Protein AF-R5AQZ7-F1 (afdb_monomer_lite)

Sequence (157 aa):
MGGGGITAASAIEAMQEMSNKRSRMISRQLHEAFRDAVRMEIEVEREFNYFSRTVNVLEDGESVERTFESAMLEREAPGGVYVPIEFYIRVRAQQETKYSASSQNELALKMLAAGIIDPAQAAELMVFEGKEQVLKELRERQSAQTEQAKHQGGTNE

Secondary structure (DSSP, 8-state):
-------HHHHHHHHHHHHHHHHHHHHHHHHHHHHHHHHHHHHHHHHH--S-EEEEEEETTEEEEEEE-GGGGEEEETTTEEEEPPP----------HHHHHHHHHHHHHHHHTTSS-HHHHHHH---TTHHHHHHHHHHHHHHHHHHHHHHTT---

Foldseek 3Di:
DDDPPCDVVVVVVVVVVVVVVVVVVVVVVVQVVVQVVVVVVLVCCLVPVQDWDWDWDQDPNDTDIDIDHSLVQWDQDPPRDIDGDDDDDDDDPPDPDVVVLVVQLVVLVVCVVVVVDDPLVSLVSHDDPCSVVVNVVVVVVVVVVVVVVVVVVPPDD

Structure (mmCIF, N/CA/C/O backbone):
data_AF-R5AQZ7-F1
#
_entry.id   AF-R5AQZ7-F1
#
loop_
_atom_site.group_PDB
_atom_site.id
_atom_site.type_symbol
_atom_site.label_atom_id
_atom_site.label_alt_id
_atom_site.label_comp_id
_atom_site.label_asym_id
_atom_site.label_entity_id
_atom_site.label_seq_id
_atom_site.pdbx_PDB_ins_code
_atom_site.Cartn_x
_atom_site.Cartn_y
_atom_site.Cartn_z
_atom_site.occupancy
_atom_site.B_iso_or_equiv
_atom_site.auth_seq_id
_atom_site.auth_comp_id
_atom_site.auth_asym_id
_atom_site.auth_atom_id
_atom_site.pdbx_PDB_model_num
ATOM 1 N N . MET A 1 1 ? -53.385 21.751 8.955 1.00 41.00 1 MET A N 1
ATOM 2 C CA . MET A 1 1 ? -52.469 22.350 7.962 1.00 41.00 1 MET A CA 1
ATOM 3 C C . MET A 1 1 ? -51.103 22.489 8.620 1.00 41.00 1 MET A C 1
ATOM 5 O O . MET A 1 1 ? -50.934 23.360 9.458 1.00 41.00 1 MET A O 1
ATOM 9 N N . GLY A 1 2 ? -50.200 21.535 8.371 1.00 45.34 2 GLY A N 1
ATOM 10 C CA . GLY A 1 2 ? -48.889 21.443 9.022 1.00 45.34 2 GLY A CA 1
ATOM 11 C C . GLY A 1 2 ? -47.802 22.056 8.146 1.00 45.34 2 GLY A C 1
ATOM 12 O O . GLY A 1 2 ? -47.561 21.564 7.050 1.00 45.34 2 GLY A O 1
ATOM 13 N N . GLY A 1 3 ? -47.176 23.132 8.622 1.00 51.00 3 GLY A N 1
ATOM 14 C CA . GLY A 1 3 ? -46.172 23.895 7.874 1.00 51.00 3 GLY A CA 1
ATOM 15 C C . GLY A 1 3 ? -44.986 24.371 8.718 1.00 51.00 3 GLY A C 1
ATOM 16 O O . GLY A 1 3 ? -44.481 25.452 8.462 1.00 51.00 3 GLY A O 1
ATOM 17 N N . GLY A 1 4 ? -44.554 23.623 9.742 1.00 49.09 4 GLY A N 1
ATOM 18 C CA . GLY A 1 4 ? -43.625 24.156 10.759 1.00 49.09 4 GLY A CA 1
ATOM 19 C C . GLY A 1 4 ? -42.428 23.288 11.163 1.00 49.09 4 GLY A C 1
ATOM 20 O O . GLY A 1 4 ? -41.893 23.508 12.241 1.00 49.09 4 GLY A O 1
ATOM 21 N N . GLY A 1 5 ? -42.019 22.290 10.370 1.00 52.16 5 GLY A N 1
ATOM 22 C CA . GLY A 1 5 ? -41.085 21.245 10.829 1.00 52.16 5 GLY A CA 1
ATOM 23 C C . GLY A 1 5 ? -39.762 21.095 10.075 1.00 52.16 5 GLY A C 1
ATOM 24 O O . GLY A 1 5 ? -39.128 20.060 10.221 1.00 52.16 5 GLY A O 1
ATOM 25 N N . ILE A 1 6 ? -39.343 22.066 9.260 1.00 59.50 6 ILE A N 1
ATOM 26 C CA . ILE A 1 6 ? -38.026 22.038 8.596 1.00 59.50 6 ILE A CA 1
ATOM 27 C C . ILE A 1 6 ? -37.097 22.922 9.432 1.00 59.50 6 ILE A C 1
ATOM 29 O O . ILE A 1 6 ? -36.948 24.117 9.187 1.00 59.50 6 ILE A O 1
ATOM 33 N N . THR A 1 7 ? -36.581 22.376 10.530 1.00 68.75 7 THR A N 1
ATOM 34 C CA . THR A 1 7 ? -35.754 23.114 11.494 1.00 68.75 7 THR A CA 1
ATOM 35 C C . THR A 1 7 ? -34.348 23.335 10.935 1.00 68.75 7 THR A C 1
ATOM 37 O O . THR A 1 7 ? -33.819 22.481 10.226 1.00 68.75 7 THR A O 1
ATOM 40 N N . ALA A 1 8 ? -33.705 24.457 11.281 1.00 71.75 8 ALA A N 1
ATOM 41 C CA . ALA A 1 8 ? -32.329 24.777 10.870 1.00 71.75 8 ALA A CA 1
ATOM 42 C C . ALA A 1 8 ? -31.330 23.633 11.144 1.00 71.75 8 ALA A C 1
ATOM 44 O O . ALA A 1 8 ? -30.384 23.446 10.386 1.00 71.75 8 ALA A O 1
ATOM 45 N N . ALA A 1 9 ? -31.586 22.823 12.177 1.00 70.69 9 ALA A N 1
ATOM 46 C CA . ALA A 1 9 ? -30.839 21.603 12.476 1.00 70.69 9 ALA A CA 1
ATOM 47 C C . ALA A 1 9 ? -30.880 20.577 11.325 1.00 70.69 9 ALA A C 1
ATOM 49 O O . ALA A 1 9 ? -29.827 20.103 10.916 1.00 70.69 9 ALA A O 1
ATOM 50 N N . SER A 1 10 ? -32.056 20.301 10.744 1.00 77.44 10 SER A N 1
ATOM 51 C CA . SER A 1 10 ? -32.203 19.380 9.601 1.00 77.44 10 SER A CA 1
ATOM 52 C C . SER A 1 10 ? -31.495 19.886 8.337 1.00 77.44 10 SER A C 1
ATOM 54 O O . SER A 1 10 ? -30.918 19.104 7.584 1.00 77.44 10 SER A O 1
ATOM 56 N N . ALA A 1 11 ? -31.464 21.208 8.130 1.00 78.50 11 ALA A N 1
ATOM 57 C CA . ALA A 1 11 ? -30.719 21.819 7.032 1.00 78.50 11 ALA A CA 1
ATOM 58 C C . ALA A 1 11 ? -29.197 21.697 7.238 1.00 78.50 11 ALA A C 1
ATOM 60 O O . ALA A 1 11 ? -28.473 21.371 6.299 1.00 78.50 11 ALA A O 1
ATOM 61 N N . ILE A 1 12 ? -28.711 21.906 8.468 1.00 75.88 12 ILE A N 1
ATOM 62 C CA . ILE A 1 12 ? -27.296 21.727 8.827 1.00 75.88 12 ILE A CA 1
ATOM 63 C C . ILE A 1 12 ? -26.883 20.257 8.683 1.00 75.88 12 ILE A C 1
ATOM 65 O O . ILE A 1 12 ? -25.836 19.977 8.103 1.00 75.88 12 ILE A O 1
ATOM 69 N N . GLU A 1 13 ? -27.705 19.321 9.155 1.00 78.94 13 GLU A N 1
ATOM 70 C CA . GLU A 1 13 ? -27.458 17.880 9.053 1.00 78.94 13 GLU A CA 1
ATOM 71 C C . GLU A 1 13 ? -27.373 17.425 7.589 1.00 78.94 13 GLU A C 1
ATOM 73 O O . GLU A 1 13 ? -26.395 16.786 7.200 1.00 78.94 13 GLU A O 1
ATOM 78 N N . ALA A 1 14 ? -28.307 17.861 6.738 1.00 79.81 14 ALA A N 1
ATOM 79 C CA . ALA A 1 14 ? -28.264 17.577 5.304 1.00 79.81 14 ALA A CA 1
ATOM 80 C C . ALA A 1 14 ? -26.999 18.146 4.628 1.00 79.81 14 ALA A C 1
ATOM 82 O O . ALA A 1 14 ? -26.383 17.491 3.783 1.00 79.81 14 ALA A O 1
ATOM 83 N N . MET A 1 15 ? -26.563 19.354 5.011 1.00 79.31 15 MET A N 1
ATOM 84 C CA . MET A 1 15 ? -25.314 19.944 4.510 1.00 79.31 15 MET A CA 1
ATOM 85 C C . MET A 1 15 ? -24.076 19.167 4.974 1.00 79.31 15 MET A C 1
ATOM 87 O O . MET A 1 15 ? -23.150 18.962 4.184 1.00 79.31 15 MET A O 1
ATOM 91 N N . GLN A 1 16 ? -24.054 18.700 6.224 1.00 85.38 16 GLN A N 1
ATOM 92 C CA . GLN A 1 16 ? -22.969 17.869 6.749 1.00 85.38 16 GLN A CA 1
ATOM 93 C C . GLN A 1 16 ? -22.921 16.506 6.059 1.00 85.38 16 GLN A C 1
ATOM 95 O O . GLN A 1 16 ? -21.844 16.047 5.677 1.00 85.38 16 GLN A O 1
ATOM 100 N N . GLU A 1 17 ? -24.070 15.881 5.816 1.00 82.06 17 GLU A N 1
ATOM 101 C CA . GLU A 1 17 ? -24.149 14.616 5.093 1.00 82.06 17 GLU A CA 1
ATOM 102 C C . GLU A 1 17 ? -23.641 14.755 3.649 1.00 82.06 17 GLU A C 1
ATOM 104 O O . GLU A 1 17 ? -22.831 13.941 3.185 1.00 82.06 17 GLU A O 1
ATOM 109 N N . MET A 1 18 ? -24.032 15.830 2.955 1.00 78.00 18 MET A N 1
ATOM 110 C CA . MET A 1 18 ? -23.515 16.152 1.622 1.00 78.00 18 MET A CA 1
ATOM 111 C C . MET A 1 18 ? -22.002 16.410 1.631 1.00 78.00 18 MET A C 1
ATOM 113 O O . MET A 1 18 ? -21.288 15.903 0.758 1.00 78.00 18 MET A O 1
ATOM 117 N N . SER A 1 19 ? -21.490 17.136 2.629 1.00 75.31 19 SER A N 1
ATOM 118 C CA . SER A 1 19 ? -20.051 17.375 2.810 1.00 75.31 19 SER A CA 1
ATOM 119 C C . SER A 1 19 ? -19.283 16.063 3.019 1.00 75.31 19 SER A C 1
ATOM 121 O O . SER A 1 19 ? -18.311 15.772 2.314 1.00 75.31 19 SER A O 1
ATOM 123 N N . ASN A 1 20 ? -19.789 15.194 3.896 1.00 82.44 20 ASN A N 1
ATOM 124 C CA . ASN A 1 20 ? -19.213 13.879 4.172 1.00 82.44 20 ASN A CA 1
ATOM 125 C C . ASN A 1 20 ? -19.253 12.962 2.943 1.00 82.44 20 ASN A C 1
ATOM 127 O O . ASN A 1 20 ? -18.334 12.173 2.711 1.00 82.44 20 ASN A O 1
ATOM 131 N N . LYS A 1 21 ? -20.303 13.042 2.118 1.00 84.12 21 LYS A N 1
ATOM 132 C CA . LYS A 1 21 ? -20.373 12.316 0.842 1.00 84.12 21 LYS A CA 1
ATOM 133 C C . LYS A 1 21 ? -19.289 12.790 -0.125 1.00 84.12 21 LYS A C 1
ATOM 135 O O . LYS A 1 21 ? -18.581 11.950 -0.677 1.00 84.12 21 LYS A O 1
ATOM 140 N N . ARG A 1 22 ? -19.119 14.106 -0.293 1.00 82.25 22 ARG A N 1
ATOM 141 C CA . ARG A 1 22 ? -18.084 14.683 -1.165 1.00 82.25 22 ARG A CA 1
ATOM 142 C C . ARG A 1 22 ? -16.681 14.287 -0.714 1.00 82.25 22 ARG A C 1
ATOM 144 O O . ARG A 1 22 ? -15.904 13.823 -1.542 1.00 82.25 22 ARG A O 1
ATOM 151 N N . SER A 1 23 ? -16.393 14.399 0.582 1.00 82.62 23 SER A N 1
ATOM 152 C CA . SER A 1 23 ? -15.112 13.980 1.162 1.00 82.62 23 SER A CA 1
ATOM 153 C C . SER A 1 23 ? -14.814 12.506 0.856 1.00 82.62 23 SER A C 1
ATOM 155 O O . SER A 1 23 ? -13.785 12.189 0.264 1.00 82.62 23 SER A O 1
ATOM 157 N N . ARG A 1 24 ? -15.779 11.606 1.105 1.00 82.00 24 ARG A N 1
ATOM 158 C CA . ARG A 1 24 ? -15.638 10.171 0.796 1.00 82.00 24 ARG A CA 1
ATOM 159 C C . ARG A 1 24 ? -15.420 9.883 -0.691 1.00 82.00 24 ARG A C 1
ATOM 161 O O . ARG A 1 24 ? -14.699 8.941 -1.009 1.00 82.00 24 ARG A O 1
ATOM 168 N N . MET A 1 25 ? -16.051 10.636 -1.595 1.00 85.62 25 MET A N 1
ATOM 169 C CA . MET A 1 25 ? -15.823 10.477 -3.038 1.00 85.62 25 MET A CA 1
ATOM 170 C C . MET A 1 25 ? -14.415 10.920 -3.436 1.00 85.62 25 MET A C 1
ATOM 172 O O . MET A 1 25 ? -13.745 10.186 -4.154 1.00 85.62 25 MET A O 1
ATOM 176 N N . ILE A 1 26 ? -13.945 12.058 -2.919 1.00 86.38 26 ILE A N 1
ATOM 177 C CA . ILE A 1 26 ? -12.585 12.550 -3.178 1.00 86.38 26 ILE A CA 1
ATOM 178 C C . ILE A 1 26 ? -11.549 11.549 -2.658 1.00 86.38 26 ILE A C 1
ATOM 180 O O . ILE A 1 26 ? -10.626 11.207 -3.388 1.00 86.38 26 ILE A O 1
ATOM 184 N N . SER A 1 27 ? -11.720 11.005 -1.448 1.00 85.00 27 SER A N 1
ATOM 185 C CA . SER A 1 27 ? -10.806 9.982 -0.920 1.00 85.00 27 SER A CA 1
ATOM 186 C C . SER A 1 27 ? -10.748 8.734 -1.803 1.00 85.00 27 SER A C 1
ATOM 188 O O . SER A 1 27 ? -9.666 8.207 -2.038 1.00 85.00 27 SER A O 1
ATOM 190 N N . ARG A 1 28 ? -11.890 8.266 -2.328 1.00 86.44 28 ARG A N 1
ATOM 191 C CA . ARG A 1 28 ? -11.906 7.135 -3.272 1.00 86.44 28 ARG A CA 1
ATOM 192 C C . ARG A 1 28 ? -11.172 7.467 -4.562 1.00 86.44 28 ARG A C 1
ATOM 194 O O . ARG A 1 28 ? -10.343 6.675 -4.987 1.00 86.44 28 ARG A O 1
ATOM 201 N N . GLN A 1 29 ? -11.433 8.640 -5.130 1.00 90.69 29 GLN A N 1
ATOM 202 C CA . GLN A 1 29 ? -10.770 9.087 -6.351 1.00 90.69 29 GLN A CA 1
ATOM 203 C C . GLN A 1 29 ? -9.251 9.192 -6.162 1.00 90.69 29 GLN A C 1
ATOM 205 O O . GLN A 1 29 ? -8.497 8.770 -7.029 1.00 90.69 29 GLN A O 1
ATOM 210 N N . LEU A 1 30 ? -8.796 9.698 -5.012 1.00 89.94 30 LEU A N 1
ATOM 211 C CA . LEU A 1 30 ? -7.375 9.742 -4.670 1.00 89.94 30 LEU A CA 1
ATOM 212 C C . LEU A 1 30 ? -6.776 8.337 -4.543 1.00 89.94 30 LEU A C 1
ATOM 214 O O . LEU A 1 30 ? -5.698 8.094 -5.072 1.00 89.94 30 LEU A O 1
ATOM 218 N N . HIS A 1 31 ? -7.469 7.402 -3.886 1.00 89.88 31 HIS A N 1
ATOM 219 C CA . HIS A 1 31 ? -7.003 6.016 -3.783 1.00 89.88 31 HIS A CA 1
ATOM 220 C C . HIS A 1 31 ? -6.930 5.317 -5.147 1.00 89.88 31 HIS A C 1
ATOM 222 O O . HIS A 1 31 ? -5.994 4.558 -5.387 1.00 89.88 31 HIS A O 1
ATOM 228 N N . GLU A 1 32 ? -7.898 5.558 -6.032 1.00 90.38 32 GLU A N 1
ATOM 229 C CA . GLU A 1 32 ? -7.906 5.017 -7.395 1.00 90.38 32 GLU A CA 1
ATOM 230 C C . GLU A 1 32 ? -6.770 5.608 -8.231 1.00 90.38 32 GLU A C 1
ATOM 232 O O . GLU A 1 32 ? -5.980 4.854 -8.787 1.00 90.38 32 GLU A O 1
ATOM 237 N N . ALA A 1 33 ? -6.613 6.933 -8.231 1.00 93.94 33 ALA A N 1
ATOM 238 C CA . ALA A 1 33 ? -5.525 7.594 -8.944 1.00 93.94 33 ALA A CA 1
ATOM 239 C C . ALA A 1 33 ? -4.146 7.155 -8.427 1.00 93.94 33 ALA A C 1
ATOM 241 O O . ALA A 1 33 ? -3.237 6.921 -9.217 1.00 93.94 33 ALA A O 1
ATOM 242 N N . PHE A 1 34 ? -3.989 6.994 -7.109 1.00 92.56 34 PHE A N 1
ATOM 243 C CA . PHE A 1 34 ? -2.744 6.500 -6.523 1.00 92.56 34 PHE A CA 1
ATOM 244 C C . PHE A 1 34 ? -2.463 5.047 -6.917 1.00 92.56 34 PHE A C 1
ATOM 246 O O . PHE A 1 34 ? -1.334 4.713 -7.261 1.00 92.56 34 PHE A O 1
ATOM 253 N N . ARG A 1 35 ? -3.487 4.184 -6.929 1.00 92.19 35 ARG A N 1
ATOM 254 C CA . ARG A 1 35 ? -3.358 2.803 -7.416 1.00 92.19 35 ARG A CA 1
ATOM 255 C C . ARG A 1 35 ? -2.863 2.775 -8.861 1.00 92.19 35 ARG A C 1
ATOM 257 O O . ARG A 1 35 ? -1.971 1.996 -9.182 1.00 92.19 35 ARG A O 1
ATOM 264 N N . ASP A 1 36 ? -3.444 3.614 -9.710 1.00 93.25 36 ASP A N 1
ATOM 265 C CA . ASP A 1 36 ? -3.104 3.661 -11.127 1.00 93.25 36 ASP A CA 1
ATOM 266 C C . ASP A 1 36 ? -1.690 4.240 -11.332 1.00 93.25 36 ASP A C 1
ATOM 268 O O . ASP A 1 36 ? -0.928 3.717 -12.142 1.00 93.25 36 ASP A O 1
ATOM 272 N N . ALA A 1 37 ? -1.286 5.233 -10.530 1.00 94.69 37 ALA A N 1
ATOM 273 C CA . ALA A 1 37 ? 0.080 5.760 -10.512 1.00 94.69 37 ALA A CA 1
ATOM 274 C C . ALA A 1 37 ? 1.119 4.704 -10.110 1.00 94.69 37 ALA A C 1
ATOM 276 O O . ALA A 1 37 ? 2.125 4.551 -10.794 1.00 94.69 37 ALA A O 1
ATOM 277 N N . VAL A 1 38 ? 0.858 3.929 -9.052 1.00 93.50 38 VAL A N 1
ATOM 278 C CA . VAL A 1 38 ? 1.751 2.835 -8.631 1.00 93.50 38 VAL A CA 1
ATOM 279 C C . VAL A 1 38 ? 1.856 1.766 -9.718 1.00 93.50 38 VAL A C 1
ATOM 281 O O . VAL A 1 38 ? 2.940 1.245 -9.958 1.00 93.50 38 VAL A O 1
ATOM 284 N N . ARG A 1 39 ? 0.755 1.452 -10.413 1.00 92.75 39 ARG A N 1
ATOM 285 C CA . ARG A 1 39 ? 0.800 0.523 -11.548 1.00 92.75 39 ARG A CA 1
ATOM 286 C C . ARG A 1 39 ? 1.693 1.053 -12.668 1.00 92.75 39 ARG A C 1
ATOM 288 O O . ARG A 1 39 ? 2.507 0.295 -13.174 1.00 92.75 39 ARG A O 1
ATOM 295 N N . MET A 1 40 ? 1.552 2.327 -13.033 1.00 93.38 40 MET A N 1
ATOM 296 C CA . MET A 1 40 ? 2.403 2.940 -14.058 1.00 93.38 40 MET A CA 1
ATOM 297 C C . MET A 1 40 ? 3.880 2.909 -13.661 1.00 93.38 40 MET A C 1
ATOM 299 O O . MET A 1 40 ? 4.709 2.548 -14.485 1.00 93.38 40 MET A O 1
ATOM 303 N N . GLU A 1 41 ? 4.200 3.217 -12.405 1.00 92.62 41 GLU A N 1
ATOM 304 C CA . GLU A 1 41 ? 5.579 3.178 -11.907 1.00 92.62 41 GLU A CA 1
ATOM 305 C C . GLU A 1 41 ? 6.198 1.780 -12.025 1.00 92.62 41 GLU A C 1
ATOM 307 O O . GLU A 1 41 ? 7.333 1.641 -12.468 1.00 92.62 41 GLU A O 1
ATOM 312 N N . ILE A 1 42 ? 5.439 0.729 -11.692 1.00 90.19 42 ILE A N 1
ATOM 313 C CA . ILE A 1 42 ? 5.910 -0.657 -11.824 1.00 90.19 42 ILE A CA 1
ATOM 314 C C . ILE A 1 42 ? 6.224 -1.000 -13.286 1.00 90.19 42 ILE A C 1
ATOM 316 O O . ILE A 1 42 ? 7.230 -1.656 -13.546 1.00 90.19 42 ILE A O 1
ATOM 320 N N . GLU A 1 43 ? 5.397 -0.559 -14.238 1.00 89.88 43 GLU A N 1
ATOM 321 C CA . GLU A 1 43 ? 5.670 -0.787 -15.663 1.00 89.88 43 GLU A CA 1
ATOM 322 C C . GLU A 1 43 ? 6.899 -0.007 -16.150 1.00 89.88 43 GLU A C 1
ATOM 324 O O . GLU A 1 43 ? 7.698 -0.542 -16.916 1.00 89.88 43 GLU A O 1
ATOM 329 N N . VAL A 1 44 ? 7.102 1.220 -15.661 1.00 91.12 44 VAL A N 1
ATOM 330 C CA . VAL A 1 44 ? 8.296 2.021 -15.975 1.00 91.12 44 VAL A CA 1
ATOM 331 C C . VAL A 1 44 ? 9.559 1.358 -15.429 1.00 91.12 44 VAL A C 1
ATOM 333 O O . VAL A 1 44 ? 10.539 1.220 -16.157 1.00 91.12 44 VAL A O 1
ATOM 336 N N . GLU A 1 45 ? 9.549 0.915 -14.173 1.00 88.94 45 GLU A N 1
ATOM 337 C CA . GLU A 1 45 ? 10.689 0.204 -13.586 1.00 88.94 45 GLU A CA 1
ATOM 338 C C . GLU A 1 45 ? 10.986 -1.079 -14.375 1.00 88.94 45 GLU A C 1
ATOM 340 O O . GLU A 1 45 ? 12.141 -1.332 -14.701 1.00 88.94 45 GLU A O 1
ATOM 345 N N . ARG A 1 46 ? 9.956 -1.827 -14.789 1.00 88.62 46 ARG A N 1
ATOM 346 C CA . ARG A 1 46 ? 10.108 -3.026 -15.628 1.00 88.62 46 ARG A CA 1
ATOM 347 C C . ARG A 1 46 ? 10.784 -2.733 -16.972 1.00 88.62 46 ARG A C 1
ATOM 349 O O . ARG A 1 46 ? 11.608 -3.526 -17.416 1.00 88.62 46 ARG A O 1
ATOM 356 N N . GLU A 1 47 ? 10.431 -1.626 -17.625 1.00 88.44 47 GLU A N 1
ATOM 357 C CA . GLU A 1 47 ? 10.949 -1.280 -18.954 1.00 88.44 47 GLU A CA 1
ATOM 358 C C . GLU A 1 47 ? 12.323 -0.603 -18.910 1.00 88.44 47 GLU A C 1
ATOM 360 O O . GLU A 1 47 ? 13.121 -0.798 -19.823 1.00 88.44 47 GLU A O 1
ATOM 365 N N . PHE A 1 48 ? 12.621 0.198 -17.886 1.00 88.00 48 PHE A N 1
ATOM 366 C CA . PHE A 1 48 ? 13.791 1.084 -17.902 1.00 88.00 48 PHE A CA 1
ATOM 367 C C . PHE A 1 48 ? 14.882 0.731 -16.893 1.00 88.00 48 PHE A C 1
ATOM 369 O O . PHE A 1 48 ? 15.996 1.256 -16.996 1.00 88.00 48 PHE A O 1
ATOM 376 N N . ASN A 1 49 ? 14.624 -0.159 -15.935 1.00 83.81 49 ASN A N 1
ATOM 377 C CA . ASN A 1 49 ? 15.597 -0.472 -14.896 1.00 83.81 49 ASN A CA 1
ATOM 378 C C . ASN A 1 49 ? 16.495 -1.664 -15.272 1.00 83.81 49 ASN A C 1
ATOM 380 O O . ASN A 1 49 ? 16.391 -2.773 -14.746 1.00 83.81 49 ASN A O 1
ATOM 384 N N . TYR A 1 50 ? 17.397 -1.430 -16.221 1.00 80.94 50 TYR A N 1
ATOM 385 C CA . TYR A 1 50 ? 18.303 -2.457 -16.749 1.00 80.94 50 TYR A CA 1
ATOM 386 C C . TYR A 1 50 ? 19.474 -2.809 -15.826 1.00 80.94 50 TYR A C 1
ATOM 388 O O . TYR A 1 50 ? 20.106 -3.848 -16.008 1.00 80.94 50 TYR A O 1
ATOM 396 N N . PHE A 1 51 ? 19.805 -1.937 -14.874 1.00 87.25 51 PHE A N 1
ATOM 397 C CA . PHE A 1 51 ? 20.977 -2.093 -14.019 1.00 87.25 51 PHE A CA 1
ATOM 398 C C . PHE A 1 51 ? 20.565 -2.494 -12.611 1.00 87.25 51 PHE A C 1
ATOM 400 O O . PHE A 1 51 ? 19.664 -1.898 -12.026 1.00 87.25 51 PHE A O 1
ATOM 407 N N . SER A 1 52 ? 21.278 -3.459 -12.037 1.00 89.06 52 SER A N 1
ATOM 408 C CA . SER A 1 52 ? 21.060 -3.869 -10.657 1.00 89.06 52 SER A CA 1
ATOM 409 C C . SER A 1 52 ? 21.260 -2.675 -9.718 1.00 89.06 52 SER A C 1
ATOM 411 O O . SER A 1 52 ? 22.302 -2.013 -9.745 1.00 89.06 52 SER A O 1
ATOM 413 N N . ARG A 1 53 ? 20.265 -2.397 -8.873 1.00 89.19 53 ARG A N 1
ATOM 414 C CA . ARG A 1 53 ? 20.302 -1.297 -7.895 1.00 89.19 53 ARG A CA 1
ATOM 415 C C . ARG A 1 53 ? 20.090 -1.819 -6.485 1.00 89.19 53 ARG A C 1
ATOM 417 O O . ARG A 1 53 ? 19.370 -2.792 -6.284 1.00 89.19 53 ARG A O 1
ATOM 424 N N . THR A 1 54 ? 20.665 -1.144 -5.500 1.00 91.62 54 THR A N 1
ATOM 425 C CA . THR A 1 54 ? 20.372 -1.429 -4.093 1.00 91.62 54 THR A CA 1
ATOM 426 C C . THR A 1 54 ? 19.076 -0.732 -3.689 1.00 91.62 54 THR A C 1
ATOM 428 O O . THR A 1 54 ? 18.899 0.466 -3.923 1.00 91.62 54 THR A O 1
ATOM 431 N N . VAL A 1 55 ? 18.163 -1.487 -3.089 1.00 91.00 55 VAL A N 1
ATOM 432 C CA . VAL A 1 55 ? 16.899 -1.020 -2.518 1.00 91.00 55 VAL A CA 1
ATOM 433 C C . VAL A 1 55 ? 16.827 -1.420 -1.050 1.00 91.00 55 VAL A C 1
ATOM 435 O O . VAL A 1 55 ? 17.397 -2.428 -0.644 1.00 91.00 55 VAL A O 1
ATOM 438 N N . ASN A 1 56 ? 16.118 -0.630 -0.250 1.00 92.38 56 ASN A N 1
ATOM 439 C CA . ASN A 1 56 ? 15.816 -0.975 1.134 1.00 92.38 56 ASN A CA 1
ATOM 440 C C . ASN A 1 56 ? 14.432 -1.618 1.189 1.00 92.38 56 ASN A C 1
ATOM 442 O O 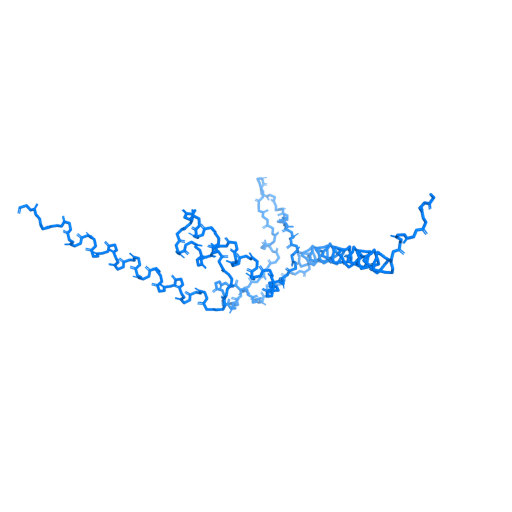. ASN A 1 56 ? 13.458 -1.024 0.724 1.00 92.38 56 ASN A O 1
ATOM 446 N N . VAL A 1 57 ? 14.355 -2.823 1.744 1.00 90.69 57 VAL A N 1
ATOM 447 C CA . VAL A 1 57 ? 13.112 -3.578 1.912 1.00 90.69 57 VAL A CA 1
ATOM 448 C C . VAL A 1 57 ? 12.849 -3.750 3.399 1.00 90.69 57 VAL A C 1
ATOM 450 O O . VAL A 1 57 ? 13.777 -3.937 4.180 1.00 90.69 57 VAL A O 1
ATOM 453 N N . LEU A 1 58 ? 11.580 -3.666 3.792 1.00 89.12 58 LEU A N 1
ATOM 454 C CA . LEU A 1 58 ? 11.168 -3.975 5.153 1.00 89.12 58 LEU A CA 1
ATOM 455 C C . LEU A 1 58 ? 10.946 -5.486 5.270 1.00 89.12 58 LEU A C 1
ATOM 457 O O . LEU A 1 58 ? 9.998 -6.015 4.690 1.00 89.12 58 LEU A O 1
ATOM 461 N N . GLU A 1 59 ? 11.799 -6.162 6.027 1.00 87.00 59 GLU A N 1
ATOM 462 C CA . GLU A 1 59 ? 11.670 -7.581 6.365 1.00 87.00 59 GLU A CA 1
ATOM 463 C C . GLU A 1 59 ? 11.555 -7.684 7.891 1.00 87.00 59 GLU A C 1
ATOM 465 O O . GLU A 1 59 ? 12.389 -7.147 8.612 1.00 87.00 59 GLU A O 1
ATOM 470 N N . ASP A 1 60 ? 10.472 -8.285 8.394 1.00 86.38 60 ASP A N 1
ATOM 471 C CA . ASP A 1 60 ? 10.206 -8.458 9.835 1.00 86.38 60 ASP A CA 1
ATOM 472 C C . ASP A 1 60 ? 10.327 -7.179 10.697 1.00 86.38 60 ASP A C 1
ATOM 474 O O . ASP A 1 60 ? 10.616 -7.229 11.891 1.00 86.38 60 ASP A O 1
ATOM 478 N N . GLY A 1 61 ? 10.051 -6.013 10.102 1.00 83.06 61 GLY A N 1
ATOM 479 C CA . GLY A 1 61 ? 10.111 -4.713 10.782 1.00 83.06 61 GLY A CA 1
ATOM 480 C C . GLY A 1 61 ? 11.487 -4.041 10.755 1.00 83.06 61 GLY A C 1
ATOM 481 O O . GLY A 1 61 ? 11.610 -2.909 11.222 1.00 83.06 61 GLY A O 1
ATOM 482 N N . GLU A 1 62 ? 12.492 -4.676 10.155 1.00 84.81 62 GLU A N 1
ATOM 483 C CA . GLU A 1 62 ? 13.825 -4.111 9.959 1.00 84.81 62 GLU A CA 1
ATOM 484 C C . GLU A 1 62 ? 14.045 -3.714 8.492 1.00 84.81 62 GLU A C 1
ATOM 486 O O . GLU A 1 62 ? 13.591 -4.380 7.561 1.00 84.81 62 GLU A O 1
ATOM 491 N N . SER A 1 63 ? 14.726 -2.584 8.275 1.00 90.94 63 SER A N 1
ATOM 492 C CA . SER A 1 63 ? 15.112 -2.139 6.933 1.00 90.94 63 SER A CA 1
ATOM 493 C C . SER A 1 63 ? 16.382 -2.865 6.517 1.00 90.94 63 SER A C 1
ATOM 495 O O . SER A 1 63 ? 17.434 -2.658 7.122 1.00 90.94 63 SER A O 1
ATOM 497 N N . VAL A 1 64 ? 16.293 -3.676 5.468 1.00 94.69 64 VAL A N 1
ATOM 498 C CA . VAL A 1 64 ? 17.411 -4.468 4.960 1.00 94.69 64 VAL A CA 1
ATOM 499 C C . VAL A 1 64 ? 17.712 -4.087 3.515 1.00 94.69 64 VAL A C 1
ATOM 501 O O . VAL A 1 64 ? 16.812 -3.960 2.684 1.00 94.69 64 VAL A O 1
ATOM 504 N N . GLU A 1 65 ? 18.994 -3.930 3.197 1.00 94.88 65 GLU A N 1
ATOM 505 C CA . GLU A 1 65 ? 19.437 -3.704 1.825 1.00 94.88 65 GLU A CA 1
ATOM 506 C C . GLU A 1 65 ? 19.326 -4.988 0.987 1.00 94.88 65 GLU A C 1
ATOM 508 O O . GLU A 1 65 ? 19.724 -6.090 1.393 1.00 94.88 65 GLU A O 1
ATOM 513 N N . ARG A 1 66 ? 18.770 -4.840 -0.213 1.00 92.56 66 ARG A N 1
ATOM 514 C CA . ARG A 1 66 ? 18.595 -5.890 -1.217 1.00 92.56 66 ARG A CA 1
ATOM 515 C C . ARG A 1 66 ? 18.987 -5.355 -2.583 1.00 92.56 66 ARG A C 1
ATOM 517 O O . ARG A 1 66 ? 18.848 -4.168 -2.859 1.00 92.56 66 ARG A O 1
ATOM 524 N N . THR A 1 67 ? 19.450 -6.235 -3.457 1.00 91.81 67 THR A N 1
ATOM 525 C CA . THR A 1 67 ? 19.638 -5.901 -4.869 1.00 91.81 67 THR A CA 1
ATOM 526 C C . THR A 1 67 ? 18.330 -6.132 -5.614 1.00 91.81 67 THR A C 1
ATOM 528 O O . THR A 1 67 ? 17.676 -7.151 -5.411 1.00 91.81 67 THR A O 1
ATOM 531 N N . PHE A 1 68 ? 17.955 -5.185 -6.465 1.00 90.56 68 PHE A N 1
ATOM 532 C CA . PHE A 1 68 ? 16.781 -5.245 -7.322 1.00 90.56 68 PHE A CA 1
ATOM 533 C C . PHE A 1 68 ? 17.197 -5.232 -8.792 1.00 90.56 68 PHE A C 1
ATOM 535 O O . PHE A 1 68 ? 18.043 -4.427 -9.187 1.00 90.56 68 PHE A O 1
ATOM 542 N N . GLU A 1 69 ? 16.564 -6.093 -9.587 1.00 89.38 69 GLU A N 1
ATOM 543 C CA . GLU A 1 69 ? 16.736 -6.200 -11.037 1.00 89.38 69 GLU A CA 1
ATOM 544 C C . GLU A 1 69 ? 15.370 -6.352 -11.709 1.00 89.38 69 GLU A C 1
ATOM 546 O O . GLU A 1 69 ? 14.503 -7.056 -11.190 1.00 89.38 69 GLU A O 1
ATOM 551 N N . SER A 1 70 ? 15.181 -5.764 -12.893 1.00 86.81 70 SER A N 1
ATOM 552 C CA . SER A 1 70 ? 13.892 -5.841 -13.607 1.00 86.81 70 SER A CA 1
ATOM 553 C C . SER A 1 70 ? 13.455 -7.260 -13.955 1.00 86.81 70 SER A C 1
ATOM 555 O O . SER A 1 70 ? 12.259 -7.537 -13.969 1.00 86.81 70 SER A O 1
ATOM 557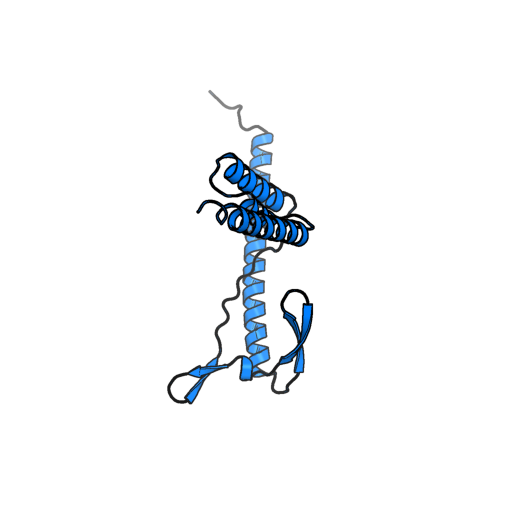 N N . ALA A 1 71 ? 14.400 -8.186 -14.146 1.00 86.94 71 ALA A N 1
ATOM 558 C CA . ALA A 1 71 ? 14.101 -9.602 -14.364 1.00 86.94 71 ALA A CA 1
ATOM 559 C C . ALA A 1 71 ? 13.317 -10.235 -13.194 1.00 86.94 71 ALA A C 1
ATOM 561 O O . ALA A 1 71 ? 12.588 -11.203 -13.392 1.00 86.94 71 ALA A O 1
ATOM 562 N N . MET A 1 72 ? 13.403 -9.667 -11.982 1.00 89.12 72 MET A N 1
ATOM 563 C CA . MET A 1 72 ? 12.621 -10.105 -10.817 1.00 89.12 72 MET A CA 1
ATOM 564 C C . MET A 1 72 ? 11.125 -9.779 -10.942 1.00 89.12 72 MET A C 1
ATOM 566 O O . MET A 1 72 ? 10.316 -10.312 -10.185 1.00 89.12 72 MET A O 1
ATOM 570 N N . LEU A 1 73 ? 10.746 -8.898 -11.872 1.00 89.81 73 LEU A N 1
ATOM 571 C CA . LEU A 1 73 ? 9.355 -8.551 -12.163 1.00 89.81 73 LEU A CA 1
ATOM 572 C C . LEU A 1 73 ? 8.734 -9.447 -13.245 1.00 89.81 73 LEU A C 1
ATOM 574 O O . LEU A 1 73 ? 7.574 -9.248 -13.613 1.00 89.81 73 LEU A O 1
ATOM 578 N N . GLU A 1 74 ? 9.466 -10.433 -13.755 1.00 90.56 74 GLU A N 1
ATOM 579 C CA . GLU A 1 74 ? 8.993 -11.395 -14.744 1.00 90.56 74 GLU A CA 1
ATOM 580 C C . GLU A 1 74 ? 8.958 -12.803 -14.147 1.00 90.56 74 GLU A C 1
ATOM 582 O O . GLU A 1 74 ? 9.677 -13.132 -13.205 1.00 90.56 74 GLU A O 1
ATOM 587 N N . ARG A 1 75 ? 8.097 -13.661 -14.692 1.00 90.75 75 ARG A N 1
ATOM 588 C CA . ARG A 1 75 ? 8.074 -15.088 -14.363 1.00 90.75 75 ARG A CA 1
ATOM 589 C C . ARG A 1 75 ? 8.152 -15.922 -15.625 1.00 90.75 75 ARG A C 1
ATOM 591 O O . ARG A 1 75 ? 7.598 -15.553 -16.659 1.00 90.75 75 ARG A O 1
ATOM 598 N N . GLU A 1 76 ? 8.757 -17.092 -15.512 1.00 92.00 76 GLU A N 1
ATOM 599 C CA . GLU A 1 76 ? 8.745 -18.078 -16.583 1.00 92.00 76 GLU A CA 1
ATOM 600 C C . GLU A 1 76 ? 7.377 -18.778 -16.646 1.00 92.00 76 GLU A C 1
ATOM 602 O O . GLU A 1 76 ? 6.860 -19.292 -15.650 1.00 92.00 76 GLU A O 1
ATOM 607 N N . ALA A 1 77 ? 6.765 -18.769 -17.827 1.00 89.50 77 ALA A N 1
ATOM 608 C CA . ALA A 1 77 ? 5.546 -19.494 -18.150 1.00 89.50 77 ALA A CA 1
ATOM 609 C C . ALA A 1 77 ? 5.872 -20.790 -18.921 1.00 89.50 77 ALA A C 1
ATOM 611 O O . ALA A 1 77 ? 6.947 -20.907 -19.521 1.00 89.50 77 ALA A O 1
ATOM 612 N N . PRO A 1 78 ? 4.949 -21.774 -18.950 1.00 89.62 78 PRO A N 1
ATOM 613 C CA . PRO A 1 78 ? 5.152 -23.011 -19.698 1.00 89.62 78 PRO A CA 1
ATOM 614 C C . PRO A 1 78 ? 5.548 -22.743 -21.154 1.00 89.62 78 PRO A C 1
ATOM 616 O O . PRO A 1 78 ? 4.877 -21.989 -21.856 1.00 89.62 78 PRO A O 1
ATOM 619 N N . GLY A 1 79 ? 6.629 -23.384 -21.602 1.00 89.69 79 GLY A N 1
ATOM 620 C CA . GLY A 1 79 ? 7.190 -23.176 -22.940 1.00 89.69 79 GLY A CA 1
ATOM 621 C C . GLY A 1 79 ? 8.372 -22.203 -23.003 1.00 89.69 79 GLY A C 1
ATOM 622 O O . GLY A 1 79 ? 8.762 -21.836 -24.107 1.00 89.69 79 GLY A O 1
ATOM 623 N N . GLY A 1 80 ? 8.947 -21.804 -21.861 1.00 89.00 80 GLY A N 1
ATOM 624 C CA . GLY A 1 80 ? 10.155 -20.968 -21.810 1.00 89.00 80 GLY A CA 1
ATOM 625 C C . GLY A 1 80 ? 9.904 -19.506 -22.183 1.00 89.00 80 GLY A C 1
ATOM 626 O O . GLY A 1 80 ? 10.807 -18.817 -22.649 1.00 89.00 80 GLY A O 1
ATOM 627 N N . VAL A 1 81 ? 8.660 -19.044 -22.029 1.00 90.69 81 VAL A N 1
ATOM 628 C CA . VAL A 1 81 ? 8.262 -17.660 -22.308 1.00 90.69 81 VAL A CA 1
ATOM 629 C C . VAL A 1 81 ? 8.242 -16.887 -20.998 1.00 90.69 81 VAL A C 1
ATOM 631 O O . VAL A 1 81 ? 7.581 -17.306 -20.050 1.00 90.69 81 VAL A O 1
ATOM 634 N N . TYR A 1 82 ? 8.918 -15.743 -20.948 1.00 89.31 82 TYR A N 1
ATOM 635 C CA . TYR A 1 82 ? 8.856 -14.840 -19.802 1.00 89.31 82 TYR A CA 1
ATOM 636 C C . TYR A 1 82 ? 7.635 -13.932 -19.921 1.00 89.31 82 TYR A C 1
ATOM 638 O O . TYR A 1 82 ? 7.378 -13.346 -20.973 1.00 89.31 82 TYR A O 1
ATOM 646 N N . VAL A 1 83 ? 6.848 -13.862 -18.849 1.00 90.88 83 VAL A N 1
ATOM 647 C CA . VAL A 1 83 ? 5.659 -13.012 -18.764 1.00 90.88 83 VAL A CA 1
ATOM 648 C C . VAL A 1 83 ? 5.752 -12.089 -17.549 1.00 90.88 83 VAL A C 1
ATOM 650 O O . VAL A 1 83 ? 6.208 -12.529 -16.489 1.00 90.88 83 VAL A O 1
ATOM 653 N N . PRO A 1 84 ? 5.282 -10.836 -17.655 1.00 90.31 84 PRO A N 1
ATOM 654 C CA . PRO A 1 84 ? 5.226 -9.918 -16.526 1.00 90.31 84 PRO A CA 1
ATOM 655 C C . PRO A 1 84 ? 4.440 -10.491 -15.343 1.00 90.31 84 PRO A C 1
ATOM 657 O O . PRO A 1 84 ? 3.372 -11.091 -15.507 1.00 90.31 84 PRO A O 1
ATOM 660 N N . ILE A 1 85 ? 4.949 -10.277 -14.131 1.00 90.44 85 ILE A N 1
ATOM 661 C CA . ILE A 1 85 ? 4.188 -10.508 -12.904 1.00 90.44 85 ILE A CA 1
ATOM 662 C C . ILE A 1 85 ? 3.127 -9.407 -12.784 1.00 90.44 85 ILE A C 1
ATOM 664 O O . ILE A 1 85 ? 3.444 -8.214 -12.808 1.00 90.44 85 ILE A O 1
ATOM 668 N N . GLU A 1 86 ? 1.865 -9.819 -12.641 1.00 87.56 86 GLU A N 1
ATOM 669 C CA . GLU A 1 86 ? 0.733 -8.919 -12.406 1.00 87.56 86 GLU A CA 1
ATOM 670 C C . GLU A 1 86 ? 0.629 -8.578 -10.914 1.00 87.56 86 GLU A C 1
ATOM 672 O O . GLU A 1 86 ? 0.522 -9.467 -10.063 1.00 87.56 86 GLU A O 1
ATOM 677 N N . PHE A 1 87 ? 0.606 -7.283 -10.596 1.00 85.62 87 PHE A N 1
ATOM 678 C CA . PHE A 1 87 ? 0.486 -6.793 -9.226 1.00 85.62 87 PHE A CA 1
ATOM 679 C C . PHE A 1 87 ? -0.949 -6.359 -8.913 1.00 85.62 87 PHE A C 1
ATOM 681 O O . PHE A 1 87 ? -1.506 -5.446 -9.526 1.00 85.62 87 PHE A O 1
ATOM 688 N N . TYR A 1 88 ? -1.538 -6.960 -7.878 1.00 86.44 88 TYR A N 1
ATOM 689 C CA . TYR A 1 88 ? -2.826 -6.526 -7.336 1.00 86.44 88 TYR A CA 1
ATOM 690 C C . TYR A 1 88 ? -2.626 -5.423 -6.292 1.00 86.44 88 TYR A C 1
ATOM 692 O O . TYR A 1 88 ? -2.482 -5.685 -5.099 1.00 86.44 88 TYR A O 1
ATOM 700 N N . ILE A 1 89 ? -2.644 -4.168 -6.740 1.00 85.81 89 ILE A N 1
ATOM 701 C CA . ILE A 1 89 ? -2.443 -3.008 -5.864 1.00 85.81 89 ILE A CA 1
ATOM 702 C C . ILE A 1 89 ? -3.748 -2.674 -5.134 1.00 85.81 89 ILE A C 1
ATOM 704 O O . ILE A 1 89 ? -4.769 -2.335 -5.743 1.00 85.81 89 ILE A O 1
ATOM 708 N N . ARG A 1 90 ? -3.713 -2.731 -3.800 1.00 82.69 90 ARG A N 1
ATOM 709 C CA . ARG A 1 90 ? -4.827 -2.338 -2.931 1.00 82.69 90 ARG A CA 1
ATOM 710 C C . ARG A 1 90 ? -4.410 -1.166 -2.052 1.00 82.69 90 ARG A C 1
ATOM 712 O O . ARG A 1 90 ? -3.655 -1.337 -1.104 1.00 82.69 90 ARG A O 1
ATOM 719 N N . VAL A 1 91 ? -4.976 0.004 -2.325 1.00 82.69 91 VAL A N 1
ATOM 720 C CA . VAL A 1 91 ? -4.757 1.208 -1.518 1.00 82.69 91 VAL A CA 1
ATOM 721 C C . VAL A 1 91 ? -5.789 1.243 -0.397 1.00 82.69 91 VAL A C 1
ATOM 723 O O . VAL A 1 91 ? -6.997 1.186 -0.640 1.00 82.69 91 VAL A O 1
ATOM 726 N N . ARG A 1 92 ? -5.316 1.307 0.846 1.00 74.62 92 ARG A N 1
ATOM 727 C CA . ARG A 1 92 ? -6.146 1.510 2.035 1.00 74.62 92 ARG A CA 1
ATOM 728 C C . ARG A 1 92 ? -5.666 2.771 2.732 1.00 74.62 92 ARG A C 1
ATOM 730 O O . ARG A 1 92 ? -4.469 3.033 2.763 1.00 74.62 92 ARG A O 1
ATOM 737 N N . ALA A 1 93 ? -6.593 3.533 3.303 1.00 66.88 93 ALA A N 1
ATOM 738 C CA . ALA A 1 93 ? -6.210 4.603 4.207 1.00 66.88 93 ALA A CA 1
ATOM 739 C C . ALA A 1 93 ? -5.531 3.960 5.425 1.00 66.88 93 ALA A C 1
ATOM 741 O O . ALA A 1 93 ? -6.195 3.298 6.223 1.00 66.88 93 ALA A O 1
ATOM 742 N N . GLN A 1 94 ? -4.213 4.128 5.545 1.00 56.97 94 GLN A N 1
ATOM 743 C CA . GLN A 1 94 ? -3.460 3.795 6.750 1.00 56.97 94 GLN A CA 1
ATOM 744 C C . GLN A 1 94 ? -3.769 4.872 7.792 1.00 56.97 94 GLN A C 1
ATOM 746 O O . GLN A 1 94 ? -2.979 5.771 8.061 1.00 56.97 94 GLN A O 1
ATOM 751 N N . GLN A 1 95 ? -4.982 4.846 8.326 1.00 53.16 95 GLN A N 1
ATOM 752 C CA . GLN A 1 95 ? -5.306 5.618 9.506 1.00 53.16 95 GLN A CA 1
ATOM 753 C C . GLN A 1 95 ? -6.069 4.691 10.434 1.00 53.16 95 GLN A C 1
ATOM 755 O O . GLN A 1 95 ? -7.298 4.647 10.441 1.00 53.16 95 GLN A O 1
ATOM 760 N N . GLU A 1 96 ? -5.318 3.956 11.251 1.00 50.47 96 GLU A N 1
ATOM 761 C CA . GLU A 1 96 ? -5.805 3.648 12.586 1.00 50.47 96 GLU A CA 1
ATOM 762 C C . GLU A 1 96 ? -5.974 4.985 13.309 1.00 50.47 96 GLU A C 1
ATOM 764 O O . GLU A 1 96 ? -5.110 5.477 14.029 1.00 50.47 96 GLU A O 1
ATOM 769 N N . THR A 1 97 ? -7.093 5.654 13.046 1.00 57.78 97 THR A N 1
ATOM 770 C CA . THR A 1 97 ? -7.526 6.725 13.929 1.00 57.78 97 THR A CA 1
ATOM 771 C C . THR A 1 97 ? -7.720 6.102 15.306 1.00 57.78 97 THR A C 1
ATOM 773 O O . THR A 1 97 ? -8.177 4.962 15.419 1.00 57.78 97 THR A O 1
ATOM 776 N N . LYS A 1 98 ? -7.439 6.852 16.376 1.00 58.97 98 LYS A N 1
ATOM 777 C CA . LYS A 1 98 ? -7.764 6.412 17.744 1.00 58.97 98 LYS A CA 1
ATOM 778 C C . LYS A 1 98 ? -9.204 5.878 17.845 1.00 58.97 98 LYS A C 1
ATOM 780 O O . LYS A 1 98 ? -9.457 4.954 18.603 1.00 58.97 98 LYS A O 1
ATOM 785 N N . TYR A 1 99 ? -10.119 6.408 17.029 1.00 59.75 99 TYR A N 1
ATOM 786 C CA . TYR A 1 99 ? -11.499 5.942 16.907 1.00 59.75 99 TYR A CA 1
ATOM 787 C C . TYR A 1 99 ? -11.646 4.536 16.311 1.00 59.75 99 TYR A C 1
ATOM 789 O O . TYR A 1 99 ? -12.363 3.721 16.887 1.00 59.75 99 TYR A O 1
ATOM 797 N N . SER A 1 100 ? -10.987 4.219 15.192 1.00 68.31 100 SER A N 1
ATOM 798 C CA . SER A 1 100 ? -11.071 2.873 14.603 1.00 68.31 100 SER A CA 1
ATOM 799 C C . SER A 1 100 ? -10.383 1.831 15.485 1.00 68.31 100 SER A C 1
ATOM 801 O O . SER A 1 100 ? -10.941 0.755 15.683 1.00 68.31 100 SER A O 1
ATOM 803 N N . ALA A 1 101 ? -9.244 2.183 16.094 1.00 77.62 101 ALA A N 1
ATOM 804 C CA . ALA A 1 101 ? -8.576 1.337 17.083 1.00 77.62 101 ALA A CA 1
ATOM 805 C C . ALA A 1 101 ? -9.464 1.104 18.320 1.00 77.62 101 ALA A C 1
ATOM 807 O O . ALA A 1 101 ? -9.630 -0.031 18.755 1.00 77.62 101 ALA A O 1
ATOM 808 N N . SER A 1 102 ? -10.125 2.146 18.839 1.00 81.12 102 SER A N 1
ATOM 809 C CA . SER A 1 102 ? -11.067 2.021 19.961 1.00 81.12 102 SER A CA 1
ATOM 810 C C . SER A 1 102 ? -12.265 1.137 19.615 1.00 81.12 102 SER A C 1
ATOM 812 O O . SER A 1 102 ? -12.619 0.262 20.396 1.00 81.12 102 SER A O 1
ATOM 814 N N . SER A 1 103 ? -12.867 1.308 18.433 1.00 83.06 103 SER A N 1
ATOM 815 C CA . SER A 1 103 ? -14.007 0.485 18.008 1.00 83.06 103 SER A CA 1
ATOM 816 C C . SER A 1 103 ? -13.628 -0.987 17.827 1.00 83.06 103 SER A C 1
ATOM 818 O O . SER A 1 103 ? -14.431 -1.863 18.150 1.00 83.06 103 SER A O 1
ATOM 820 N N . GLN A 1 104 ? -12.426 -1.266 17.318 1.00 83.50 104 GLN A N 1
ATOM 821 C CA . GLN A 1 104 ? -11.899 -2.624 17.187 1.00 83.50 104 GLN A CA 1
ATOM 822 C C . GLN A 1 104 ? -11.574 -3.235 18.556 1.00 83.50 104 GLN A C 1
ATOM 824 O O . GLN A 1 104 ? -11.930 -4.383 18.817 1.00 83.50 104 GLN A O 1
ATOM 829 N N . ASN A 1 105 ? -10.984 -2.452 19.459 1.00 89.12 105 ASN A N 1
ATOM 830 C CA . ASN A 1 105 ? -10.687 -2.881 20.823 1.00 89.12 105 ASN A CA 1
ATOM 831 C C . ASN A 1 105 ? -11.962 -3.169 21.619 1.00 89.12 105 ASN A C 1
ATOM 833 O O . ASN A 1 105 ? -12.047 -4.191 22.293 1.00 89.12 105 ASN A O 1
ATOM 837 N N . GLU A 1 106 ? -12.987 -2.325 21.499 1.00 89.44 106 GLU A N 1
ATOM 838 C CA . GLU A 1 106 ? -14.296 -2.578 22.105 1.00 89.44 106 GLU A CA 1
ATOM 839 C C . GLU A 1 106 ? -14.950 -3.848 21.562 1.00 89.44 106 GLU A C 1
ATOM 841 O O . GLU A 1 106 ? -15.574 -4.587 22.323 1.00 89.44 106 GLU A O 1
ATOM 846 N N . LEU A 1 107 ? -14.824 -4.118 20.259 1.00 90.12 107 LEU A N 1
ATOM 847 C CA . LEU A 1 107 ? -15.342 -5.347 19.664 1.00 90.12 107 LEU A CA 1
ATOM 848 C C . LEU A 1 107 ? -14.625 -6.581 20.230 1.00 90.12 107 LEU A C 1
ATOM 850 O O . LEU A 1 107 ? -15.297 -7.524 20.645 1.00 90.12 107 LEU A O 1
ATOM 854 N N . ALA A 1 108 ? -13.292 -6.552 20.312 1.00 89.75 108 ALA A N 1
ATOM 855 C CA . ALA A 1 108 ? -12.501 -7.630 20.902 1.00 89.75 108 ALA A CA 1
ATOM 856 C C . ALA A 1 108 ? -12.866 -7.864 22.380 1.00 89.75 108 ALA A C 1
ATOM 858 O O . ALA A 1 108 ? -13.098 -9.000 22.790 1.00 89.75 108 ALA A O 1
ATOM 859 N N . LEU A 1 109 ? -13.022 -6.793 23.167 1.00 92.19 109 LEU A N 1
ATOM 860 C CA . LEU A 1 109 ? -13.451 -6.885 24.566 1.00 92.19 109 LEU A CA 1
ATOM 861 C C . LEU A 1 109 ? -14.873 -7.450 24.708 1.00 92.19 109 LEU A C 1
ATOM 863 O O . LEU A 1 109 ? -15.121 -8.244 25.613 1.00 92.19 109 LEU A O 1
ATOM 867 N N . LYS A 1 110 ? -15.804 -7.098 23.810 1.00 92.25 110 LYS A N 1
ATOM 868 C CA . LYS A 1 110 ? -17.165 -7.670 23.789 1.00 92.25 110 LYS A CA 1
ATOM 869 C C . LYS A 1 110 ? -17.155 -9.157 23.442 1.00 92.25 110 LYS A C 1
ATOM 871 O O . LYS A 1 110 ? -17.885 -9.919 24.067 1.00 92.25 110 LYS A O 1
ATOM 876 N N . MET A 1 111 ? -16.330 -9.576 22.482 1.00 91.38 111 MET A N 1
ATOM 877 C CA . MET A 1 111 ? -16.171 -10.991 22.126 1.00 91.38 111 MET A CA 1
ATOM 878 C C . MET A 1 111 ? -15.575 -11.800 23.284 1.00 91.38 111 MET A C 1
ATOM 880 O O . MET A 1 111 ? -16.055 -12.898 23.561 1.00 91.38 111 MET A O 1
ATOM 884 N N . LEU A 1 112 ? -14.590 -11.237 23.993 1.00 91.44 112 LEU A N 1
ATOM 885 C CA . LEU A 1 112 ? -14.013 -11.837 25.196 1.00 91.44 112 LEU A CA 1
ATOM 886 C C . LEU A 1 112 ? -15.050 -11.944 26.324 1.00 91.44 112 LEU A C 1
ATOM 888 O O . LEU A 1 112 ? -15.210 -13.007 26.915 1.00 91.44 112 LEU A O 1
ATOM 892 N N . ALA A 1 113 ? -15.800 -10.870 26.593 1.00 90.06 113 ALA A N 1
ATOM 893 C CA . ALA A 1 113 ? -16.849 -10.860 27.615 1.00 90.06 113 ALA A CA 1
ATOM 894 C C . ALA A 1 113 ? -17.993 -11.842 27.304 1.00 90.06 113 ALA A C 1
ATOM 896 O O . ALA A 1 113 ? -18.601 -12.394 28.217 1.00 90.06 113 ALA A O 1
ATOM 897 N N . ALA A 1 114 ? -18.271 -12.077 26.020 1.00 92.19 114 ALA A N 1
ATOM 898 C CA . ALA A 1 114 ? -19.229 -13.073 25.555 1.00 92.19 114 ALA A CA 1
ATOM 899 C C . ALA A 1 114 ? -18.672 -14.513 25.554 1.00 92.19 114 ALA A C 1
ATOM 901 O O . ALA A 1 114 ? -19.416 -15.439 25.239 1.00 92.19 114 ALA A O 1
ATOM 902 N N . GLY A 1 115 ? -17.389 -14.713 25.879 1.00 89.12 115 GLY A N 1
ATOM 903 C CA . GLY A 1 115 ? -16.735 -16.025 25.886 1.00 89.12 115 GLY A CA 1
ATOM 904 C C . GLY A 1 115 ? -16.513 -16.628 24.494 1.00 89.12 115 GLY A C 1
ATOM 905 O O . GLY A 1 115 ? -16.367 -17.839 24.377 1.00 89.12 115 GLY A O 1
ATOM 906 N N . ILE A 1 116 ? -16.527 -15.807 23.437 1.00 91.94 116 ILE A N 1
ATOM 907 C CA . ILE A 1 116 ? -16.349 -16.257 22.043 1.00 91.94 116 ILE A CA 1
ATOM 908 C C . ILE A 1 116 ? -14.867 -16.500 21.726 1.00 91.94 116 ILE A C 1
ATOM 910 O O . ILE A 1 116 ? -14.549 -17.354 20.903 1.00 91.94 116 ILE A O 1
ATOM 914 N N . ILE A 1 117 ? -13.972 -15.736 22.359 1.00 90.69 117 ILE A N 1
ATOM 915 C CA . ILE A 1 117 ? -12.521 -15.780 22.141 1.00 90.69 117 ILE A CA 1
ATOM 916 C C . ILE A 1 117 ? -11.768 -15.833 23.470 1.00 90.69 117 ILE A C 1
ATOM 918 O O . ILE A 1 117 ? -12.242 -15.314 24.482 1.00 90.69 117 ILE A O 1
ATOM 922 N N . ASP A 1 118 ? -10.563 -16.395 23.437 1.00 88.50 118 ASP A N 1
ATOM 923 C CA . ASP A 1 118 ? -9.658 -16.442 24.587 1.00 88.50 118 ASP A CA 1
ATOM 924 C C . ASP A 1 118 ? -8.895 -15.115 24.788 1.00 88.50 118 ASP A C 1
ATOM 926 O O . ASP A 1 118 ? -8.692 -14.362 23.831 1.00 88.50 118 ASP A O 1
ATOM 930 N N . PRO A 1 119 ? -8.373 -14.825 25.999 1.00 84.19 119 PRO A N 1
ATOM 931 C CA . PRO A 1 119 ? -7.613 -13.599 26.276 1.00 84.19 119 PRO A CA 1
ATOM 932 C C . PRO A 1 119 ? -6.405 -13.368 25.353 1.00 84.19 119 PRO A C 1
ATOM 934 O O . PRO A 1 119 ? -6.108 -12.227 25.002 1.00 84.19 119 PRO A O 1
ATOM 937 N N . ALA A 1 120 ? -5.721 -14.438 24.930 1.00 85.00 120 ALA A N 1
ATOM 938 C CA . ALA A 1 120 ? -4.608 -14.344 23.984 1.00 85.00 120 ALA A CA 1
ATOM 939 C C . ALA A 1 120 ? -5.083 -13.902 22.589 1.00 85.00 120 ALA A C 1
ATOM 941 O O . ALA A 1 120 ? -4.499 -13.001 21.992 1.00 85.00 120 ALA A O 1
ATOM 942 N N . GLN A 1 121 ? -6.200 -14.461 22.118 1.00 83.50 121 GLN A N 1
ATOM 943 C CA . GLN A 1 121 ? -6.820 -14.088 20.845 1.00 83.50 121 GLN A CA 1
ATOM 944 C C . GLN A 1 121 ? -7.380 -12.660 20.890 1.00 83.50 121 GLN A C 1
ATOM 946 O O . GLN A 1 121 ? -7.275 -11.914 19.920 1.00 83.50 121 GLN A O 1
ATOM 951 N N . ALA A 1 122 ? -7.926 -12.235 22.033 1.00 86.50 122 ALA A N 1
ATOM 952 C CA . ALA A 1 122 ? -8.370 -10.859 22.228 1.00 86.50 122 ALA A CA 1
ATOM 953 C C . ALA A 1 122 ? -7.199 -9.868 22.112 1.00 86.50 122 ALA A C 1
ATOM 955 O O . ALA A 1 122 ? -7.309 -8.881 21.387 1.00 86.50 122 ALA A O 1
ATOM 956 N N . ALA A 1 123 ? -6.058 -10.157 22.748 1.00 85.44 123 ALA A N 1
ATOM 957 C CA . ALA A 1 123 ? -4.854 -9.331 22.641 1.00 85.44 123 ALA A CA 1
ATOM 958 C C . ALA A 1 123 ? -4.309 -9.261 21.200 1.00 85.44 123 ALA A C 1
ATOM 960 O O . ALA A 1 123 ? -3.828 -8.209 20.778 1.00 85.44 123 ALA A O 1
ATOM 961 N N . GLU A 1 124 ? -4.426 -10.341 20.420 1.00 84.38 124 GLU A N 1
ATOM 962 C CA . GLU A 1 124 ? -4.068 -10.357 18.994 1.00 84.38 124 GLU A CA 1
ATOM 963 C C . GLU A 1 124 ? -5.015 -9.528 18.120 1.00 84.38 124 GLU A C 1
ATOM 965 O O . GLU A 1 124 ? -4.576 -8.939 17.132 1.00 84.38 124 GLU A O 1
ATOM 970 N N . LEU A 1 125 ? -6.297 -9.441 18.468 1.00 84.69 125 LEU A N 1
ATOM 971 C CA . LEU A 1 125 ? -7.278 -8.650 17.719 1.00 84.69 125 LEU A CA 1
ATOM 972 C C . LEU A 1 125 ? -7.233 -7.159 18.064 1.00 84.69 125 LEU A C 1
ATOM 974 O O . LEU A 1 125 ? -7.635 -6.328 17.246 1.00 84.69 125 LEU A O 1
ATOM 978 N N . MET A 1 126 ? -6.749 -6.816 19.257 1.00 86.88 126 MET A N 1
ATOM 979 C CA . MET A 1 126 ? -6.631 -5.437 19.713 1.00 86.88 126 MET A CA 1
ATOM 980 C C . MET A 1 126 ? -5.458 -4.699 19.051 1.00 86.88 126 MET A C 1
ATOM 982 O O . MET A 1 126 ? -4.462 -5.286 18.617 1.00 86.88 126 MET A O 1
ATOM 986 N N . VAL A 1 127 ? -5.594 -3.378 18.993 1.00 81.25 127 VAL A N 1
ATOM 987 C CA . VAL A 1 127 ? -4.632 -2.414 18.462 1.00 81.25 127 VAL A CA 1
ATOM 988 C C . VAL A 1 127 ? -4.257 -1.462 19.594 1.00 81.25 127 VAL A C 1
ATOM 990 O O . VAL A 1 127 ? -5.070 -0.639 20.023 1.00 81.25 127 VAL A O 1
ATOM 993 N N . PHE A 1 128 ? -3.040 -1.595 20.114 1.00 80.38 128 PHE A N 1
ATOM 994 C CA . PHE A 1 128 ? -2.482 -0.712 21.136 1.00 80.38 128 PHE A CA 1
ATOM 995 C C . PHE A 1 128 ? -0.950 -0.745 21.095 1.00 80.38 128 PHE A C 1
ATOM 997 O O . PHE A 1 128 ? -0.341 -1.700 20.611 1.00 80.38 128 PHE A O 1
ATOM 1004 N N . GLU A 1 129 ? -0.328 0.317 21.596 1.00 73.44 129 GLU A N 1
ATOM 1005 C CA . GLU A 1 129 ? 1.127 0.442 21.682 1.00 73.44 129 GLU A CA 1
ATOM 1006 C C . GLU A 1 129 ? 1.695 -0.565 22.698 1.00 73.44 129 GLU A C 1
ATOM 1008 O O . GLU A 1 129 ? 1.178 -0.685 23.807 1.00 73.44 129 GLU A O 1
ATOM 1013 N N . GLY A 1 130 ? 2.737 -1.318 22.323 1.00 74.50 130 GLY A N 1
AT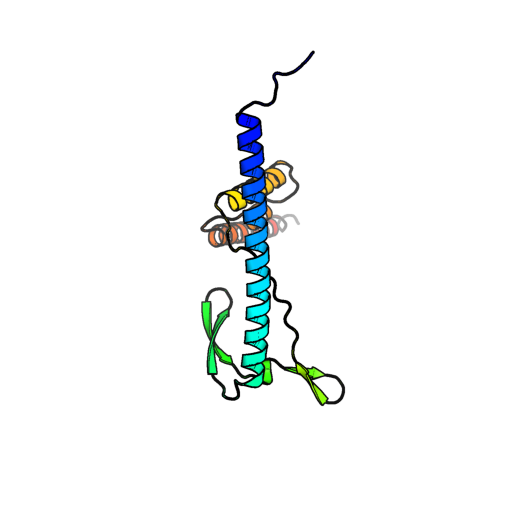OM 1014 C CA . GLY A 1 130 ? 3.328 -2.359 23.181 1.00 74.50 130 GLY A CA 1
ATOM 1015 C C . GLY A 1 130 ? 2.657 -3.738 23.095 1.00 74.50 130 GLY A C 1
ATOM 1016 O O . GLY A 1 130 ? 2.957 -4.622 23.900 1.00 74.50 130 GLY A O 1
ATOM 1017 N N . LYS A 1 131 ? 1.782 -3.959 22.105 1.00 80.88 131 LYS A N 1
ATOM 1018 C CA . LYS A 1 131 ? 1.117 -5.247 21.850 1.00 80.88 131 LYS A CA 1
ATOM 1019 C C . LYS A 1 131 ? 2.080 -6.436 21.776 1.00 80.88 131 LYS A C 1
ATOM 1021 O O . LYS A 1 131 ? 1.785 -7.482 22.350 1.00 80.88 131 LYS A O 1
ATOM 1026 N N . GLU A 1 132 ? 3.229 -6.294 21.112 1.00 79.31 132 GLU A N 1
ATOM 1027 C CA . GLU A 1 132 ? 4.192 -7.398 20.984 1.00 79.31 132 GLU A CA 1
ATOM 1028 C C . GLU A 1 132 ? 4.745 -7.865 22.337 1.00 79.31 132 GLU A C 1
ATOM 1030 O O . GLU A 1 132 ? 4.919 -9.067 22.536 1.00 79.31 132 GLU A O 1
ATOM 1035 N N . GLN A 1 133 ? 4.963 -6.948 23.286 1.00 78.12 133 GLN A N 1
ATOM 1036 C CA . GLN A 1 133 ? 5.462 -7.284 24.625 1.00 78.12 133 GLN A CA 1
ATOM 1037 C C . GLN A 1 133 ? 4.419 -8.083 25.414 1.00 78.12 133 GLN A C 1
ATOM 1039 O O . GLN A 1 133 ? 4.733 -9.134 25.968 1.00 78.12 133 GLN A O 1
ATOM 1044 N N . VAL A 1 134 ? 3.156 -7.649 25.379 1.00 80.25 134 VAL A N 1
ATOM 1045 C CA . VAL A 1 134 ? 2.046 -8.347 26.049 1.00 80.25 134 VAL A CA 1
ATOM 1046 C C . VAL A 1 134 ? 1.804 -9.730 25.435 1.00 80.25 134 VAL A C 1
ATOM 1048 O O . VAL A 1 134 ? 1.611 -10.706 26.159 1.00 80.25 134 VAL A O 1
ATOM 1051 N N . LEU A 1 135 ? 1.858 -9.848 24.104 1.00 81.44 135 LEU A N 1
ATOM 1052 C CA . LEU A 1 135 ? 1.718 -11.137 23.416 1.00 81.44 135 LEU A CA 1
ATOM 1053 C C . LEU A 1 135 ? 2.872 -12.096 23.719 1.00 81.44 135 LEU A C 1
ATOM 1055 O O . LEU A 1 135 ? 2.663 -13.310 23.750 1.00 81.44 135 LEU A O 1
ATOM 1059 N N . LYS A 1 136 ? 4.083 -11.572 23.926 1.00 82.00 136 LYS A N 1
ATOM 1060 C CA . LYS A 1 136 ? 5.238 -12.367 24.345 1.00 82.00 136 LYS A CA 1
ATOM 1061 C C . LYS A 1 136 ? 5.046 -12.901 25.767 1.00 82.00 136 LYS A C 1
ATOM 1063 O O . LYS A 1 136 ? 5.138 -14.109 25.962 1.00 82.00 136 LYS A O 1
ATOM 1068 N N . GLU A 1 137 ? 4.680 -12.045 26.723 1.00 81.31 137 GLU A N 1
ATOM 1069 C CA . GLU A 1 137 ? 4.411 -12.465 28.108 1.00 81.31 137 GLU A CA 1
ATOM 1070 C C . GLU A 1 137 ? 3.263 -13.483 28.206 1.00 81.31 137 GLU A C 1
ATOM 1072 O O . GLU A 1 137 ? 3.335 -14.443 28.977 1.00 81.31 137 GLU A O 1
ATOM 1077 N N . LEU A 1 138 ? 2.196 -13.306 27.418 1.00 80.12 138 LEU A N 1
ATOM 1078 C CA . LEU A 1 138 ? 1.077 -14.251 27.374 1.00 80.12 138 LEU A CA 1
ATOM 1079 C C . LEU A 1 138 ? 1.504 -15.622 26.839 1.00 80.12 138 LEU A C 1
ATOM 1081 O O . LEU A 1 138 ? 1.117 -16.641 27.415 1.00 80.12 138 LEU A O 1
ATOM 1085 N N . ARG A 1 139 ? 2.331 -15.655 25.785 1.00 80.12 139 ARG A N 1
ATOM 1086 C CA . ARG A 1 139 ? 2.898 -16.902 25.249 1.00 80.12 139 ARG A CA 1
ATOM 1087 C C . ARG A 1 139 ? 3.788 -17.606 26.271 1.00 80.12 139 ARG A C 1
ATOM 1089 O O . ARG A 1 139 ? 3.620 -18.804 26.480 1.00 80.12 139 ARG A O 1
ATOM 1096 N N . GLU A 1 140 ? 4.662 -16.866 26.952 1.00 80.94 140 GLU A N 1
ATOM 1097 C CA . GLU A 1 140 ? 5.549 -17.404 27.995 1.00 80.94 140 GLU A CA 1
ATOM 1098 C C . GLU A 1 140 ? 4.762 -17.982 29.188 1.00 80.94 140 GLU A C 1
ATOM 1100 O O . GLU A 1 140 ? 5.109 -19.037 29.727 1.00 80.94 140 GLU A O 1
ATOM 1105 N N . ARG A 1 141 ? 3.649 -17.347 29.579 1.00 78.44 141 ARG A N 1
ATOM 1106 C CA . ARG A 1 141 ? 2.757 -17.874 30.628 1.00 78.44 141 ARG A CA 1
ATOM 1107 C C . ARG A 1 141 ? 2.028 -19.147 30.200 1.00 78.44 141 ARG A C 1
ATOM 1109 O O . ARG A 1 141 ? 1.884 -20.058 31.013 1.00 78.44 141 ARG A O 1
ATOM 1116 N N . GLN A 1 142 ? 1.576 -19.227 28.949 1.00 73.31 142 GLN A N 1
ATOM 1117 C CA . GLN A 1 142 ? 0.908 -20.422 28.424 1.00 73.31 142 GLN A CA 1
ATOM 1118 C C . GLN A 1 142 ? 1.866 -21.614 28.303 1.00 73.31 142 GLN A C 1
ATOM 1120 O O . GLN A 1 142 ? 1.492 -22.735 28.662 1.00 73.31 142 GLN A O 1
ATOM 1125 N N . SER A 1 143 ? 3.114 -21.393 27.872 1.00 76.38 143 SER A N 1
ATOM 1126 C CA . SER A 1 143 ? 4.129 -22.454 27.841 1.00 76.38 143 SER A CA 1
ATOM 1127 C C . SER A 1 143 ? 4.473 -22.946 29.249 1.00 76.38 143 SER A C 1
ATOM 1129 O O . SER A 1 143 ? 4.475 -24.154 29.481 1.00 76.38 143 SER A O 1
ATOM 1131 N N . ALA A 1 144 ? 4.635 -22.037 30.218 1.00 72.62 144 ALA A N 1
ATOM 1132 C CA . ALA A 1 144 ? 4.917 -22.401 31.609 1.00 72.62 144 ALA A CA 1
ATOM 1133 C C . ALA A 1 144 ? 3.767 -23.187 32.275 1.00 72.62 144 ALA A C 1
ATOM 1135 O O . ALA A 1 144 ? 4.011 -24.145 33.008 1.00 72.62 144 ALA A O 1
ATOM 1136 N N . GLN A 1 145 ? 2.504 -22.834 32.000 1.00 64.56 145 GLN A N 1
ATOM 1137 C CA . GLN A 1 145 ? 1.343 -23.587 32.502 1.00 64.56 145 GLN A CA 1
ATOM 1138 C C . GLN A 1 145 ? 1.235 -24.983 31.876 1.00 64.56 145 GLN A C 1
ATOM 1140 O O . GLN A 1 145 ? 0.879 -25.944 32.558 1.0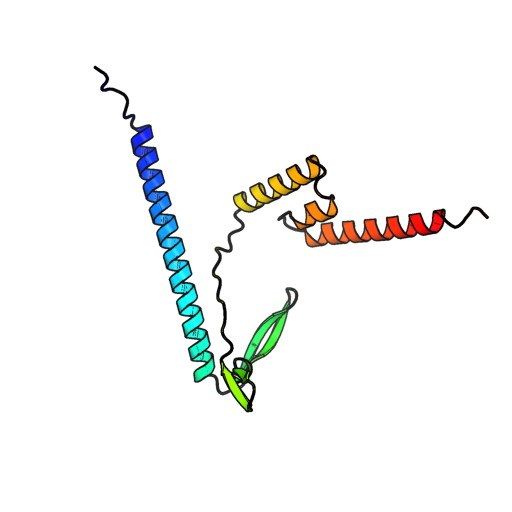0 64.56 145 GLN A O 1
ATOM 1145 N N . THR A 1 146 ? 1.590 -25.120 30.597 1.00 63.91 146 THR A N 1
ATOM 1146 C CA . THR A 1 146 ? 1.579 -26.414 29.899 1.00 63.91 146 THR A CA 1
ATOM 1147 C C . THR A 1 146 ? 2.666 -27.356 30.432 1.00 63.91 146 THR A C 1
ATOM 1149 O O . THR A 1 146 ? 2.438 -28.560 30.558 1.00 63.91 146 THR A O 1
ATOM 1152 N N . GLU A 1 147 ? 3.835 -26.825 30.799 1.00 60.22 147 GLU A N 1
ATOM 1153 C CA . GLU A 1 147 ? 4.921 -27.598 31.418 1.00 60.22 147 GLU A CA 1
ATOM 1154 C C . GLU A 1 147 ? 4.593 -28.027 32.857 1.00 60.22 147 GLU A C 1
ATOM 1156 O O . GLU A 1 147 ? 4.842 -29.174 33.232 1.00 60.22 147 GLU A O 1
ATOM 1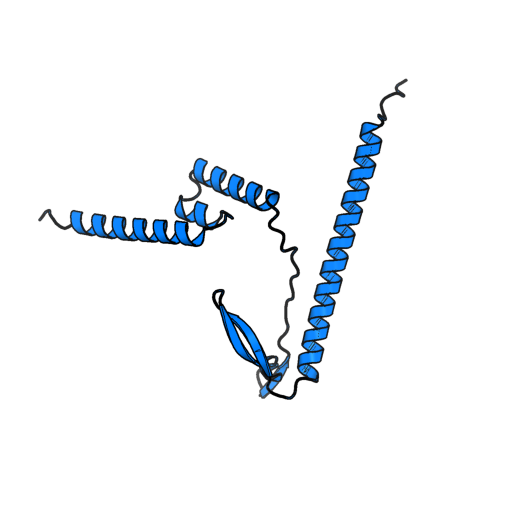161 N N . GLN A 1 148 ? 3.947 -27.163 33.647 1.00 57.91 148 GLN A N 1
ATOM 1162 C CA . GLN A 1 148 ? 3.498 -27.510 35.002 1.00 57.91 148 GLN A CA 1
ATOM 1163 C C . GLN A 1 148 ? 2.387 -28.574 35.005 1.00 57.91 148 GLN A C 1
ATOM 1165 O O . GLN A 1 148 ? 2.407 -29.475 35.845 1.00 57.91 148 GLN A O 1
ATOM 1170 N N . ALA A 1 149 ? 1.465 -28.534 34.036 1.00 57.38 149 ALA A N 1
ATOM 1171 C CA . ALA A 1 149 ? 0.431 -29.558 33.878 1.00 57.38 149 ALA A CA 1
ATOM 1172 C C . ALA A 1 149 ? 1.010 -30.934 33.488 1.00 57.38 149 ALA A C 1
ATOM 1174 O O . ALA A 1 149 ? 0.510 -31.964 33.938 1.00 57.38 149 ALA A O 1
ATOM 1175 N N . LYS A 1 150 ? 2.101 -30.972 32.708 1.00 55.19 150 LYS A N 1
ATOM 1176 C CA . LYS A 1 150 ? 2.796 -32.226 32.363 1.00 55.19 150 LYS A CA 1
ATOM 1177 C C . LYS A 1 150 ? 3.562 -32.834 33.540 1.00 55.19 150 LYS A C 1
ATOM 1179 O O . LYS A 1 150 ? 3.620 -34.055 33.641 1.00 55.19 150 LYS A O 1
ATOM 1184 N N . HIS A 1 151 ? 4.104 -32.021 34.448 1.00 52.22 151 HIS A N 1
ATOM 1185 C CA . HIS A 1 151 ? 4.828 -32.523 35.623 1.00 52.22 151 HIS A CA 1
ATOM 1186 C C . HIS A 1 151 ? 3.924 -33.039 36.757 1.00 52.22 151 HIS A C 1
ATOM 1188 O O . HIS A 1 151 ? 4.378 -33.862 37.547 1.00 52.22 151 HIS A O 1
ATOM 1194 N N . GLN A 1 152 ? 2.656 -32.619 36.837 1.00 49.22 152 GLN A N 1
ATOM 1195 C CA . GLN A 1 152 ? 1.717 -33.107 37.864 1.00 49.22 152 GLN A CA 1
ATOM 1196 C C . GLN A 1 152 ? 0.929 -34.365 37.450 1.00 49.22 152 GLN A C 1
ATOM 1198 O O . GLN A 1 152 ? 0.354 -35.028 38.307 1.00 49.22 152 GLN A O 1
ATOM 1203 N N . GLY A 1 153 ? 0.926 -34.732 36.164 1.00 46.22 153 GLY A N 1
ATOM 1204 C CA . GLY A 1 153 ? 0.262 -35.944 35.660 1.00 46.22 153 GLY A CA 1
ATOM 1205 C C . GLY A 1 153 ? 1.101 -37.229 35.711 1.00 46.22 153 GLY A C 1
ATOM 1206 O O . GLY A 1 153 ? 0.612 -38.271 35.292 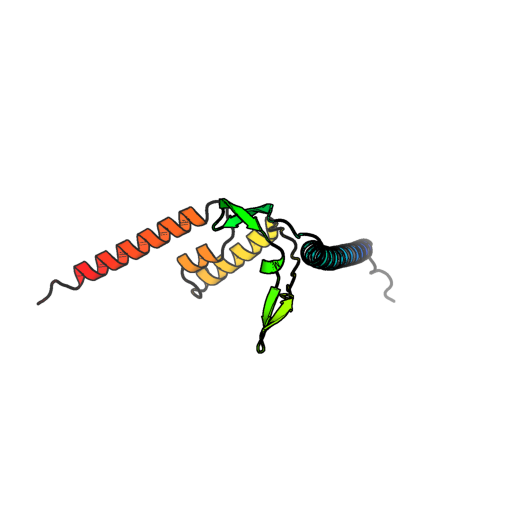1.00 46.22 153 GLY A O 1
ATOM 1207 N N . GLY A 1 154 ? 2.354 -37.167 36.181 1.00 44.25 154 GLY A N 1
ATOM 1208 C CA . GLY A 1 154 ? 3.305 -38.290 36.171 1.00 44.25 154 GLY A CA 1
ATOM 1209 C C . GLY A 1 154 ? 3.526 -38.992 37.515 1.00 44.25 154 GLY A C 1
ATOM 1210 O O . GLY A 1 154 ? 4.402 -39.846 37.603 1.00 44.25 154 GLY A O 1
ATOM 1211 N N . THR A 1 155 ? 2.774 -38.643 38.561 1.00 44.19 155 THR A N 1
ATOM 1212 C CA . THR A 1 155 ? 2.991 -39.170 39.919 1.00 44.19 155 THR A CA 1
ATOM 1213 C C . THR A 1 155 ? 1.696 -39.760 40.468 1.00 44.19 155 THR A C 1
ATOM 1215 O O . THR A 1 155 ? 1.079 -39.180 41.350 1.00 44.19 155 THR A O 1
ATOM 1218 N N . ASN A 1 156 ? 1.239 -40.867 39.884 1.00 46.16 156 ASN A N 1
ATOM 1219 C CA . ASN A 1 156 ? 0.317 -41.827 40.500 1.00 46.16 156 ASN A CA 1
ATOM 1220 C C . ASN A 1 156 ? 0.355 -43.124 39.669 1.00 46.16 156 ASN A C 1
ATOM 1222 O O . ASN A 1 156 ? -0.561 -43.403 38.898 1.00 46.16 156 ASN A O 1
ATOM 1226 N N . GLU A 1 157 ? 1.438 -43.885 39.822 1.00 37.84 157 GLU A N 1
ATOM 1227 C CA . GLU A 1 157 ? 1.461 -45.348 39.667 1.00 37.84 157 GLU A CA 1
ATOM 1228 C C . GLU A 1 157 ? 2.020 -45.957 40.956 1.00 37.84 157 GLU A C 1
ATOM 1230 O O . GLU A 1 157 ? 2.981 -45.368 41.510 1.00 37.84 157 GLU A O 1
#

pLDDT: mean 80.35, std 13.65, range [37.84, 94.88]

Radius of gyration: 26.87 Å; chains: 1; bounding box: 74×70×63 Å

=== Feature glossary ===
The record interleaves many kinds of information about one protein. Here is each kind framed as the question it answers.

Q: Are the domains correctly placed relative to each other?
A: Predicted aligned error is AlphaFold's pairwise confidence. Unlike pLDDT (per-residue), PAE is per-residue-pair and captures whether two parts of the structure are correctly placed relative to each other. Units are ångströms of expected positional error.

Q: Which residues are in helices, strands, or loops?
A: Eight-state secondary structure (DSSP): H is the canonical α-helix, G the tighter 3₁₀-helix, I the wider π-helix; E/B are β-structure, T and S are turns and bends, and '-' is everything else. DSSP derives these from the pattern of main-chain N–H···O=C hydrogen bonds, not from the sequence.

Q: What if only a Cα trace is available?
A: P-SEA three-state annotation labels each residue as helix, strand, or coil based purely on the geometry of the Cα trace. It serves as a fallback when the full backbone (and thus DSSP) is unavailable.

Q: What are the backbone torsion angles?
A: φ (phi) and ψ (psi) are the two rotatable backbone dihedrals per residue: φ is the C(i-1)–N–Cα–C torsion, ψ is the N–Cα–C–N(i+1) torsion, both in degrees on (−180°, 180°]. α-helical residues cluster near (−60°, −45°); β-strand residues near (−120°, +130°). A Ramachandran plot is simply a scatter of (φ, ψ) for every residue.

Q: What known structures does this most resemble?
A: Structural nearest neighbors (via Foldseek easy-search vs the PDB). Reported per hit: target PDB id, E-value, and alignment TM-score. A TM-score above ~0.5 is the conventional threshold for 'same fold'.

Q: What family and function is it annotated with?
A: Database cross-references. InterPro integrates a dozen domain/family signature databases into unified entries with residue-range hits. GO terms attach function/process/location labels with evidence codes. CATH codes position the fold in a four-level structural taxonomy. Organism is the NCBI-taxonomy species name.

Q: Which residues are buried vs exposed?
A: Solvent accessibility: the surface area of each residue that a 1.4 Å water probe can touch, in Å². When only backbone atoms are present the absolute values are lower than full-atom SASA (side chains contribute most of the area) and are flagged as backbone-only.

Q: What do the diagnostic plots show?
A: Three diagnostic plots accompany the record. The Cα contact map visualizes the tertiary structure as a 2D adjacency matrix (8 Å cutoff, sequence-local contacts suppressed). The Ramachandran plot shows the distribution of backbone (φ, ψ) torsions, with points in the α and β basins reflecting secondary structure content. The PAE plot shows AlphaFold's inter-residue confidence as a color matrix.

Q: What is the amino-acid chain?
A: The amino-acid sequence is the protein's primary structure: the linear order of residues from the N-terminus to the C-terminus, written in one-letter code. Everything else here — the 3D coordinates, the secondary structure, the domain annotations — is ultimately a consequence of this string.

Q: What do the rendered images show?
A: The six renders are orthographic views along the three Cartesian axes in both directions. Representation (cartoon, sticks, or surface) and color scheme (sequence-rainbow or by-chain) vary across proteins so the training set covers all the common visualization conventions.

Q: Where is each backbone atom in 3D?
A: The mmCIF table is the protein's shape written out atom by atom. For each backbone N, Cα, C, and carbonyl O, it records an (x, y, z) coordinate triple in Å plus the residue type, chain letter, and residue number.

Q: How mobile is each atom in the crystal?
A: For experimental (PDB) structures, the B-factor (temperature factor) quantifies the positional spread of each atom in the crystal — a combination of thermal vibration and static disorder — in units of Å². High B-factors mark flexible loops or poorly resolved regions; low B-factors mark the rigid, well-ordered core.

Q: How big and how compact is the whole molecule?
A: Three whole-structure scalars: the radius of gyration (RMS distance of Cα from centroid, in Å), the count of Cα–Cα contacts (pairs closer than 8 Å and separated by more than four residues in sequence — i.e. tertiary, not local, contacts), and the bounding-box dimensions. Together they distinguish compact globular folds from extended fibres or disordered chains.

Q: What does the local fold look like, residue by residue?
A: A 3Di character summarizes, for each residue, the relative orientation of the Cα frame of its nearest spatial neighbor. Because it encodes fold topology rather than chemistry, 3Di alignments detect remote structural similarity that sequence alignment misses.

Q: How confident is the AlphaFold model at each residue?
A: For AlphaFold models, the B-factor field carries pLDDT — the model's own estimate of local accuracy on a 0–100 scale. Regions with pLDDT<50 should be treated as essentially unmodeled; they often correspond to intrinsically disordered segments.